Protein AF-A0A7X9ZRE6-F1 (afdb_monomer_lite)

Radius of gyration: 21.49 Å; chains: 1; bounding box: 37×33×86 Å

Sequence (132 aa):
MRIALALVLLAMGGGAAAQQAAPLHAPVGPLGIAPGYYVDVATPCPEAHDIFFYDGKRVGVPRYDRNGDATGLEVLPVGRVTRARDGSLFIETLEIELRKLPGGRIALTIHDDGPAMRICRPDQVPARFRAR

Secondary structure (DSSP, 8-state):
--------------------PPPPPPPBTTTTB-SEEEEETTS-GGG--SEEEE-SSEEEEEEE-TTS-EEEEEEEE---EEE-TTS-EEEGGGTEEEEEETTTEEEEESSSBPPPEEEE-GGGS-GGGS--

Structure (mmCIF, N/CA/C/O backbone):
data_AF-A0A7X9ZRE6-F1
#
_entry.id   AF-A0A7X9ZRE6-F1
#
loop_
_atom_site.group_PDB
_atom_site.id
_atom_site.type_symbol
_atom_site.label_atom_id
_atom_site.label_alt_id
_atom_site.label_comp_id
_atom_site.label_asym_id
_atom_site.label_entity_id
_atom_site.label_seq_id
_atom_site.pdbx_PDB_ins_code
_atom_site.Cartn_x
_atom_site.Cartn_y
_atom_site.Cartn_z
_atom_site.occupancy
_atom_site.B_iso_or_equiv
_atom_site.auth_seq_id
_atom_site.auth_comp_id
_atom_site.auth_asym_id
_atom_site.auth_atom_id
_atom_site.pdbx_PDB_model_num
ATOM 1 N N . MET A 1 1 ? -12.324 17.547 -71.547 1.00 39.53 1 MET A N 1
ATOM 2 C CA . MET A 1 1 ? -11.391 16.569 -70.950 1.00 39.53 1 MET A CA 1
ATOM 3 C C . MET A 1 1 ? -11.517 16.697 -69.437 1.00 39.53 1 MET A C 1
ATOM 5 O O . MET A 1 1 ? -11.186 17.744 -68.902 1.00 39.53 1 MET A O 1
ATOM 9 N N . ARG A 1 2 ? -12.171 15.731 -68.783 1.00 44.53 2 ARG A N 1
ATOM 10 C CA . ARG A 1 2 ? -12.472 15.734 -67.342 1.00 44.53 2 ARG A CA 1
ATOM 11 C C . ARG A 1 2 ? -11.394 14.917 -66.633 1.00 44.53 2 ARG A C 1
ATOM 13 O O . ARG A 1 2 ? -11.256 13.744 -66.957 1.00 44.53 2 ARG A O 1
ATOM 20 N N . ILE A 1 3 ? -10.676 15.503 -65.680 1.00 45.41 3 ILE A N 1
ATOM 21 C CA . ILE A 1 3 ? -9.873 14.745 -64.714 1.00 45.41 3 ILE A CA 1
ATOM 22 C C . ILE A 1 3 ? -10.307 15.218 -63.330 1.00 45.41 3 ILE A C 1
ATOM 24 O O . ILE A 1 3 ? -9.993 16.324 -62.902 1.00 45.41 3 ILE A O 1
ATOM 28 N N . ALA A 1 4 ? -11.112 14.381 -62.683 1.00 44.38 4 ALA A N 1
ATOM 29 C CA . ALA A 1 4 ? -11.427 14.484 -61.272 1.00 44.38 4 ALA A CA 1
ATOM 30 C C . ALA A 1 4 ? -10.227 13.943 -60.483 1.00 44.38 4 ALA A C 1
ATOM 32 O O . ALA A 1 4 ? -9.876 12.775 -60.637 1.00 44.38 4 ALA A O 1
ATOM 33 N N . LEU A 1 5 ? -9.594 14.775 -59.652 1.00 48.94 5 LEU A N 1
ATOM 34 C CA . LEU A 1 5 ? -8.694 14.289 -58.608 1.00 48.94 5 LEU A CA 1
ATOM 35 C C . LEU A 1 5 ? -9.546 13.915 -57.391 1.00 48.94 5 LEU A C 1
ATOM 37 O O . LEU A 1 5 ? -10.031 14.784 -56.670 1.00 48.94 5 LEU A O 1
ATOM 41 N N . ALA A 1 6 ? -9.731 12.615 -57.180 1.00 44.00 6 ALA A N 1
ATOM 42 C CA . ALA A 1 6 ? -10.203 12.073 -55.916 1.00 44.00 6 ALA A CA 1
ATOM 43 C C . ALA A 1 6 ? -9.017 12.026 -54.943 1.00 44.00 6 ALA A C 1
ATOM 45 O O . ALA 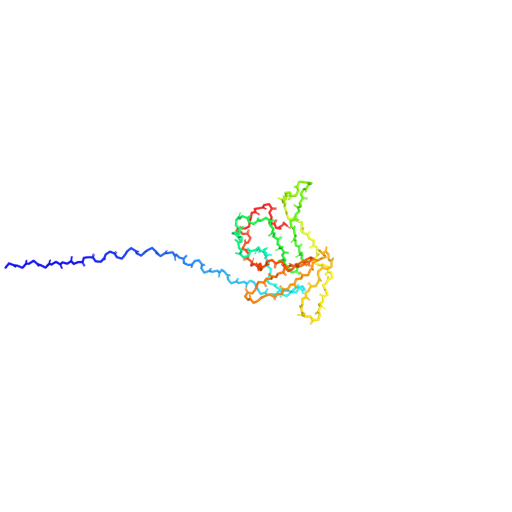A 1 6 ? -8.105 11.215 -55.103 1.00 44.00 6 ALA A O 1
ATOM 46 N N . LEU A 1 7 ? -9.010 12.918 -53.951 1.00 54.75 7 LEU A N 1
ATOM 47 C CA . LEU A 1 7 ? -8.066 12.857 -52.840 1.00 54.75 7 LEU A CA 1
ATOM 48 C C . LEU A 1 7 ? -8.577 11.797 -51.852 1.00 54.75 7 LEU A C 1
ATOM 50 O O . LEU A 1 7 ? -9.555 12.016 -51.138 1.00 54.75 7 LEU A O 1
ATOM 54 N N . VAL A 1 8 ? -7.953 10.621 -51.854 1.00 53.38 8 VAL A N 1
ATOM 55 C CA . VAL A 1 8 ? -8.237 9.553 -50.890 1.00 53.38 8 VAL A CA 1
ATOM 56 C C . VAL A 1 8 ? -7.612 9.933 -49.546 1.00 53.38 8 VAL A C 1
ATOM 58 O O . VAL A 1 8 ? -6.392 9.964 -49.400 1.00 53.38 8 VAL A O 1
ATOM 61 N N . LEU A 1 9 ? -8.463 10.223 -48.562 1.00 53.53 9 LEU A N 1
ATOM 62 C CA . LEU A 1 9 ? -8.101 10.317 -47.149 1.00 53.53 9 LEU A CA 1
ATOM 63 C C . LEU A 1 9 ? -7.801 8.910 -46.607 1.00 53.53 9 LEU A C 1
ATOM 65 O O . LEU A 1 9 ? -8.720 8.125 -46.382 1.00 53.53 9 LEU A O 1
ATOM 69 N N . LEU A 1 10 ? -6.530 8.596 -46.353 1.00 50.69 10 LEU A N 1
ATOM 70 C CA . LEU A 1 10 ? -6.147 7.467 -45.501 1.00 50.69 10 LEU A CA 1
ATOM 71 C C . LEU A 1 10 ? -6.019 7.959 -44.056 1.00 50.69 10 LEU A C 1
ATOM 73 O O . LEU A 1 10 ? -4.960 8.387 -43.607 1.00 50.69 10 LEU A O 1
ATOM 77 N N . ALA A 1 11 ? -7.133 7.889 -43.329 1.00 53.88 11 ALA A N 1
ATOM 78 C CA . ALA A 1 11 ? -7.133 7.929 -41.876 1.00 53.88 11 ALA A CA 1
ATOM 79 C C . ALA A 1 11 ? -6.558 6.601 -41.357 1.00 53.88 11 ALA A C 1
ATOM 81 O O . ALA A 1 11 ? -7.251 5.584 -41.320 1.00 53.88 11 ALA A O 1
ATOM 82 N N . MET A 1 12 ? -5.283 6.591 -40.966 1.00 53.28 12 MET A N 1
ATOM 83 C CA . MET A 1 12 ? -4.730 5.494 -40.172 1.00 53.28 12 MET A CA 1
ATOM 84 C C . MET A 1 12 ? -5.246 5.625 -38.738 1.00 53.28 12 MET A C 1
ATOM 86 O O . MET A 1 12 ? -4.637 6.266 -37.884 1.00 53.28 12 MET A O 1
ATOM 90 N N . GLY A 1 13 ? -6.418 5.034 -38.503 1.00 48.56 13 GLY A N 1
ATOM 91 C CA . GLY A 1 13 ? -6.984 4.798 -37.183 1.00 48.56 13 GLY A CA 1
ATOM 92 C C . GLY A 1 13 ? -6.126 3.806 -36.404 1.00 48.56 13 GLY A C 1
ATOM 93 O O . GLY A 1 13 ? -6.444 2.625 -36.324 1.00 48.56 13 GLY A O 1
ATOM 94 N N . GLY A 1 14 ? -5.038 4.295 -35.812 1.00 43.84 14 GLY A N 1
ATOM 95 C CA . GLY A 1 14 ? -4.339 3.626 -34.722 1.00 43.84 14 GLY A CA 1
ATOM 96 C C . GLY A 1 14 ? -5.165 3.774 -33.452 1.00 43.84 14 GLY A C 1
ATOM 97 O O . GLY A 1 14 ? -4.853 4.596 -32.595 1.00 43.84 14 GLY A O 1
ATOM 98 N N . GLY A 1 15 ? -6.264 3.024 -33.362 1.00 40.69 15 GLY A N 1
ATOM 99 C CA . GLY A 1 15 ? -7.024 2.878 -32.132 1.00 40.69 15 GLY A CA 1
ATOM 100 C C . GLY A 1 15 ? -6.149 2.183 -31.099 1.00 40.69 15 GLY A C 1
ATOM 101 O O . GLY A 1 15 ? -6.190 0.964 -30.971 1.00 40.69 15 GLY A O 1
ATOM 102 N N . ALA A 1 16 ? -5.350 2.957 -30.364 1.00 51.94 16 ALA A N 1
ATOM 103 C CA . ALA A 1 16 ? -4.918 2.563 -29.039 1.00 51.94 16 ALA A CA 1
ATOM 104 C C . ALA A 1 16 ? -6.211 2.327 -28.263 1.00 51.94 16 ALA A C 1
ATOM 106 O O . ALA A 1 16 ? -6.891 3.277 -27.876 1.00 51.94 16 ALA A O 1
ATOM 107 N N . ALA A 1 17 ? -6.614 1.061 -28.143 1.00 48.75 17 ALA A N 1
ATOM 108 C CA . ALA A 1 17 ? -7.683 0.683 -27.249 1.00 48.75 17 ALA A CA 1
ATOM 109 C C . ALA A 1 17 ? -7.258 1.209 -25.882 1.00 48.75 17 ALA A C 1
ATOM 111 O O . ALA A 1 17 ? -6.341 0.669 -25.265 1.00 48.75 17 ALA A O 1
ATOM 112 N N . ALA A 1 18 ? -7.861 2.322 -25.462 1.00 47.00 18 ALA A N 1
ATOM 113 C CA . ALA A 1 18 ? -7.760 2.801 -24.106 1.00 47.00 18 ALA A CA 1
ATOM 114 C C . ALA A 1 18 ? -8.251 1.635 -23.257 1.00 47.00 18 ALA A C 1
ATOM 116 O O . ALA A 1 18 ? -9.451 1.368 -23.199 1.00 47.00 18 ALA A O 1
ATOM 117 N N . GLN A 1 19 ? -7.313 0.863 -22.705 1.00 51.38 19 GLN A N 1
ATOM 118 C CA . GLN A 1 19 ? -7.614 -0.182 -21.748 1.00 51.38 19 GLN A CA 1
ATOM 119 C C . GLN A 1 19 ? -8.280 0.544 -20.594 1.00 51.38 19 GLN A C 1
ATOM 121 O O . GLN A 1 19 ? -7.613 1.176 -19.777 1.00 51.38 19 GLN A O 1
ATOM 126 N N . GLN A 1 20 ? -9.613 0.535 -20.602 1.00 51.06 20 GLN A N 1
ATOM 127 C CA . GLN A 1 20 ? -10.417 1.067 -19.524 1.00 51.06 20 GLN A CA 1
ATOM 128 C C . GLN A 1 20 ? -9.902 0.396 -18.262 1.00 51.06 20 GLN A C 1
ATOM 130 O O . GLN A 1 20 ? -9.922 -0.833 -18.143 1.00 51.06 20 GLN A O 1
ATOM 135 N N . ALA A 1 21 ? -9.339 1.213 -17.372 1.00 60.62 21 ALA A N 1
ATOM 136 C CA . ALA A 1 21 ? -8.860 0.743 -16.092 1.00 60.62 21 ALA A CA 1
ATOM 137 C C . ALA A 1 21 ? -10.024 0.008 -15.427 1.00 60.62 21 ALA A C 1
ATOM 139 O O . ALA A 1 21 ? -11.121 0.560 -15.304 1.00 60.62 21 ALA A O 1
ATOM 140 N N . ALA A 1 22 ? -9.804 -1.258 -15.071 1.00 64.94 22 ALA A N 1
ATOM 141 C CA . ALA A 1 22 ? -10.812 -2.029 -14.367 1.00 64.94 22 ALA A CA 1
ATOM 142 C C . ALA A 1 22 ? -11.247 -1.243 -13.115 1.00 64.94 22 ALA A C 1
ATOM 144 O O . ALA A 1 22 ? -10.387 -0.646 -12.454 1.00 64.94 22 ALA A O 1
ATOM 145 N N . PRO A 1 23 ? -12.553 -1.202 -12.801 1.00 71.62 23 PRO A N 1
ATOM 146 C CA . PRO A 1 23 ? -13.034 -0.472 -11.641 1.00 71.62 23 PRO A CA 1
ATOM 147 C C . PRO A 1 23 ? -12.359 -1.003 -10.376 1.00 71.62 23 PRO A C 1
ATOM 149 O O . PRO A 1 23 ? -12.185 -2.212 -10.206 1.00 71.62 23 PRO A O 1
ATOM 152 N N . LEU A 1 24 ? -11.964 -0.082 -9.498 1.00 80.06 24 LEU A N 1
ATOM 153 C CA . LEU A 1 24 ? -11.349 -0.440 -8.227 1.00 80.06 24 LEU A CA 1
ATOM 154 C C . LEU A 1 24 ? -12.341 -1.218 -7.367 1.00 80.06 24 LEU A C 1
ATOM 156 O O . LEU A 1 24 ? -13.531 -0.901 -7.328 1.00 80.06 24 LEU A O 1
ATOM 160 N N . HIS A 1 25 ? -11.833 -2.207 -6.636 1.00 87.56 25 HIS A N 1
ATOM 161 C CA . HIS A 1 25 ? -12.609 -2.858 -5.592 1.00 87.56 25 HIS A CA 1
ATOM 162 C C . HIS A 1 25 ? -13.074 -1.827 -4.555 1.00 87.56 25 HIS A C 1
ATOM 164 O O . HIS A 1 25 ? -12.380 -0.847 -4.274 1.00 87.56 25 HIS A O 1
ATOM 170 N N . ALA A 1 26 ? -14.252 -2.056 -3.973 1.00 93.69 26 ALA A N 1
ATOM 171 C CA . ALA A 1 26 ? -14.763 -1.196 -2.915 1.00 93.69 26 ALA A CA 1
ATOM 172 C C . ALA A 1 26 ? -13.778 -1.155 -1.727 1.00 93.69 26 ALA A C 1
ATOM 174 O O . ALA A 1 26 ? -13.169 -2.182 -1.409 1.00 93.69 26 ALA A O 1
ATOM 175 N N . PRO A 1 27 ? -13.617 -0.000 -1.055 1.00 96.38 27 PRO A N 1
ATOM 176 C CA . PRO A 1 27 ? -12.798 0.079 0.142 1.00 96.38 27 PRO A CA 1
ATOM 177 C C . PRO A 1 27 ? -13.284 -0.867 1.243 1.00 96.38 27 PRO A C 1
ATOM 179 O O . PRO A 1 27 ? -14.479 -0.927 1.526 1.00 96.38 27 PRO A O 1
ATOM 182 N N . VAL A 1 28 ? -12.357 -1.564 1.902 1.00 97.06 28 VAL A N 1
ATOM 183 C CA . VAL A 1 28 ? -12.662 -2.501 2.997 1.00 97.06 28 VAL A CA 1
ATOM 184 C C . VAL A 1 28 ? -11.923 -2.121 4.278 1.00 97.06 28 VAL A C 1
ATOM 186 O O . VAL A 1 28 ? -10.865 -1.496 4.233 1.00 97.06 28 VAL A O 1
ATOM 189 N N . GLY A 1 29 ? -12.496 -2.464 5.434 1.00 95.81 29 GLY A N 1
ATOM 190 C CA . GLY A 1 29 ? -11.865 -2.252 6.740 1.00 95.81 29 GLY A CA 1
ATOM 191 C C . GLY A 1 29 ? -10.732 -3.252 7.026 1.00 95.81 29 GLY A C 1
ATOM 192 O O . GLY A 1 29 ? -10.714 -4.317 6.415 1.00 95.81 29 GLY A O 1
ATOM 193 N N . PRO A 1 30 ? -9.796 -2.936 7.945 1.00 96.19 30 PRO A N 1
ATOM 194 C CA . PRO A 1 30 ? -9.799 -1.737 8.788 1.00 96.19 30 PRO A CA 1
ATOM 195 C C . PRO A 1 30 ? -9.203 -0.492 8.115 1.00 96.19 30 PRO A C 1
ATOM 197 O O . PRO A 1 30 ? -9.450 0.618 8.583 1.00 96.19 30 PRO A O 1
ATOM 200 N N . LEU A 1 31 ? -8.464 -0.636 7.009 1.00 97.62 31 LEU A N 1
ATOM 201 C CA . LEU A 1 31 ? -7.783 0.504 6.389 1.00 97.62 31 LEU A CA 1
ATOM 202 C C . LEU A 1 31 ? -8.745 1.401 5.611 1.00 97.62 31 LEU A C 1
ATOM 204 O O . LEU A 1 31 ? -8.477 2.582 5.422 1.00 97.62 31 LEU A O 1
ATOM 208 N N . GLY A 1 32 ? -9.900 0.889 5.185 1.00 96.94 32 GLY A N 1
ATOM 209 C CA . GLY A 1 32 ? -10.877 1.623 4.385 1.00 96.94 32 GLY A CA 1
ATOM 210 C C . GLY A 1 32 ? -10.276 2.105 3.066 1.00 96.94 32 GLY A C 1
ATOM 211 O O . GLY A 1 32 ? -10.473 3.268 2.708 1.00 96.94 32 GLY A O 1
ATOM 212 N N . ILE A 1 33 ? -9.506 1.237 2.408 1.00 97.12 33 ILE A N 1
ATOM 213 C CA . ILE A 1 33 ? -8.934 1.399 1.064 1.00 97.12 33 ILE A CA 1
ATOM 214 C C . ILE A 1 33 ? -9.262 0.145 0.240 1.00 97.12 33 ILE A C 1
ATOM 216 O O . ILE A 1 33 ? -9.670 -0.874 0.805 1.00 97.12 33 ILE A O 1
ATOM 220 N N . ALA A 1 34 ? -9.134 0.222 -1.082 1.00 97.12 34 ALA A N 1
ATOM 221 C CA . ALA A 1 34 ? -9.383 -0.921 -1.956 1.00 97.12 34 ALA A CA 1
ATOM 222 C C . ALA A 1 34 ? -8.329 -2.028 -1.729 1.00 97.12 34 ALA A C 1
ATOM 224 O O . ALA A 1 34 ? -7.144 -1.720 -1.609 1.00 97.12 34 ALA A O 1
ATOM 225 N N . PRO A 1 35 ? -8.713 -3.314 -1.700 1.00 96.88 35 PRO A N 1
ATOM 226 C CA . PRO A 1 35 ? -7.751 -4.410 -1.751 1.00 96.88 35 PRO A CA 1
ATOM 227 C C . PRO A 1 35 ? -6.892 -4.354 -3.018 1.00 96.88 35 PRO A C 1
ATOM 229 O O . PRO A 1 35 ? -7.432 -4.184 -4.112 1.00 96.88 35 PRO A O 1
ATOM 232 N N . GLY A 1 36 ? -5.581 -4.552 -2.890 1.00 96.56 36 GLY A N 1
ATOM 233 C CA . GLY A 1 36 ? -4.670 -4.660 -4.022 1.00 96.56 36 GLY A CA 1
ATOM 234 C C . GLY A 1 36 ? -3.207 -4.393 -3.688 1.00 96.56 36 GLY A C 1
ATOM 235 O O . GLY A 1 36 ? -2.793 -4.411 -2.529 1.00 96.56 36 GLY A O 1
ATOM 236 N N . TYR A 1 37 ? -2.431 -4.165 -4.747 1.00 97.69 37 TYR A N 1
AT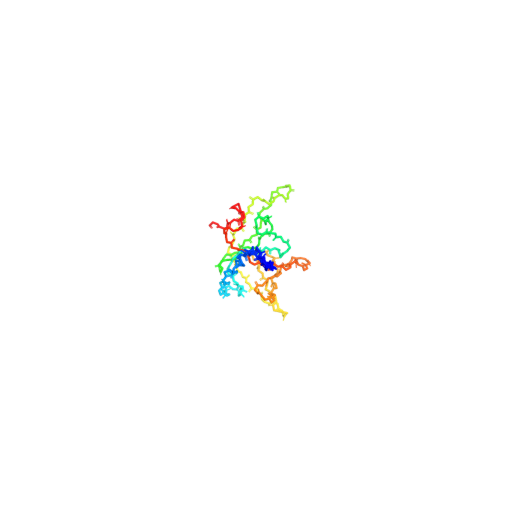OM 237 C CA . TYR A 1 37 ? -1.005 -3.856 -4.691 1.00 97.69 37 TYR A CA 1
ATOM 238 C C . TYR A 1 37 ? -0.807 -2.381 -5.005 1.00 97.69 37 TYR A C 1
ATOM 240 O O . TYR A 1 37 ? -1.025 -1.956 -6.136 1.00 97.69 37 TYR A O 1
ATOM 248 N N . TYR A 1 38 ? -0.421 -1.599 -4.015 1.00 97.75 38 TYR A N 1
ATOM 249 C CA . TYR A 1 38 ? -0.109 -0.192 -4.153 1.00 97.75 38 TYR A CA 1
ATOM 250 C C . TYR A 1 38 ? 1.353 -0.030 -4.550 1.00 97.75 38 TYR A C 1
ATOM 252 O O . TYR A 1 38 ? 2.242 -0.602 -3.924 1.00 97.75 38 TYR A O 1
ATOM 260 N N . VAL A 1 39 ? 1.576 0.748 -5.602 1.00 97.00 39 VAL A N 1
ATOM 261 C CA . VAL A 1 39 ? 2.878 1.044 -6.203 1.00 97.00 39 VAL A CA 1
ATOM 262 C C . VAL A 1 39 ? 2.959 2.546 -6.409 1.00 97.00 39 VAL A C 1
ATOM 264 O O . VAL A 1 39 ? 1.941 3.165 -6.728 1.00 97.00 39 VAL A O 1
ATOM 267 N N . ASP A 1 40 ? 4.144 3.129 -6.258 1.00 96.12 40 ASP A N 1
ATOM 268 C CA . ASP A 1 40 ? 4.401 4.519 -6.639 1.00 96.12 40 ASP A CA 1
ATOM 269 C C . ASP A 1 40 ? 3.789 4.841 -8.020 1.00 96.12 40 ASP A C 1
ATOM 271 O O . ASP A 1 40 ? 3.934 4.091 -8.990 1.00 96.12 40 ASP A O 1
ATOM 275 N N . VAL A 1 41 ? 3.075 5.967 -8.113 1.00 96.25 41 VAL A N 1
ATOM 276 C CA . VAL A 1 41 ? 2.506 6.472 -9.368 1.00 96.25 41 VAL A CA 1
ATOM 277 C C . VAL A 1 41 ? 3.548 6.648 -10.471 1.00 96.25 41 VAL A C 1
ATOM 279 O O . VAL A 1 41 ? 3.190 6.464 -11.635 1.00 96.25 41 VAL A O 1
ATOM 282 N N . ALA A 1 42 ? 4.798 6.964 -10.122 1.00 96.12 42 ALA A N 1
ATOM 283 C CA . ALA A 1 42 ? 5.902 7.130 -11.063 1.00 96.12 42 ALA A CA 1
ATOM 284 C C . ALA A 1 42 ? 6.478 5.795 -11.565 1.00 96.12 42 ALA A C 1
ATOM 286 O O . ALA A 1 42 ? 7.137 5.768 -12.603 1.00 96.12 42 ALA A O 1
ATOM 287 N N . THR A 1 43 ? 6.205 4.684 -10.872 1.00 96.38 43 THR A N 1
ATOM 288 C CA . THR A 1 43 ? 6.757 3.366 -11.205 1.00 96.38 43 THR A CA 1
ATOM 289 C C . THR A 1 43 ? 5.761 2.546 -12.040 1.00 96.38 43 THR A C 1
ATOM 291 O O . THR A 1 43 ? 4.599 2.365 -11.641 1.00 96.38 43 THR A O 1
ATOM 294 N N . PRO A 1 44 ? 6.164 2.003 -13.205 1.00 96.50 44 PRO A N 1
ATOM 295 C CA . PRO A 1 44 ? 5.353 1.036 -13.941 1.00 96.50 44 PRO A CA 1
ATOM 296 C C . PRO A 1 44 ? 5.082 -0.218 -13.098 1.00 96.50 44 PRO A C 1
ATOM 298 O O . PRO A 1 44 ? 5.989 -0.765 -12.479 1.00 96.50 44 PRO A O 1
ATOM 301 N N . CYS A 1 45 ? 3.844 -0.734 -13.103 1.00 96.00 45 CYS A N 1
ATOM 302 C CA . CYS A 1 45 ? 3.504 -1.935 -12.316 1.00 96.00 45 CYS A CA 1
ATOM 303 C C . CYS A 1 45 ? 4.442 -3.137 -12.566 1.00 96.00 45 CYS A C 1
ATOM 305 O O . CYS A 1 45 ? 4.804 -3.786 -11.586 1.00 96.00 45 CYS A O 1
ATOM 307 N N . PRO A 1 46 ? 4.867 -3.433 -13.816 1.00 97.00 46 PRO A N 1
ATOM 308 C CA . PRO A 1 46 ? 5.760 -4.563 -14.090 1.00 97.00 46 PRO A CA 1
ATOM 309 C C . PRO A 1 46 ? 7.185 -4.398 -13.548 1.00 97.00 46 PRO A C 1
ATOM 311 O O . PRO A 1 46 ? 7.923 -5.376 -13.495 1.00 97.00 46 PRO A O 1
ATOM 314 N N . GLU A 1 47 ? 7.571 -3.187 -13.147 1.00 96.00 47 GLU A N 1
ATOM 315 C CA . GLU A 1 47 ? 8.902 -2.847 -12.619 1.00 96.00 47 GLU A CA 1
ATOM 316 C C . GLU A 1 47 ? 8.878 -2.619 -11.097 1.00 96.00 47 GLU A C 1
ATOM 318 O O . GLU A 1 47 ? 9.905 -2.350 -10.468 1.00 96.00 47 GLU A O 1
ATOM 323 N N . ALA A 1 48 ? 7.697 -2.751 -10.486 1.00 94.06 48 ALA A N 1
ATOM 324 C CA . ALA A 1 48 ? 7.484 -2.496 -9.075 1.00 94.06 48 ALA A CA 1
ATOM 325 C C . ALA A 1 48 ? 8.279 -3.470 -8.193 1.0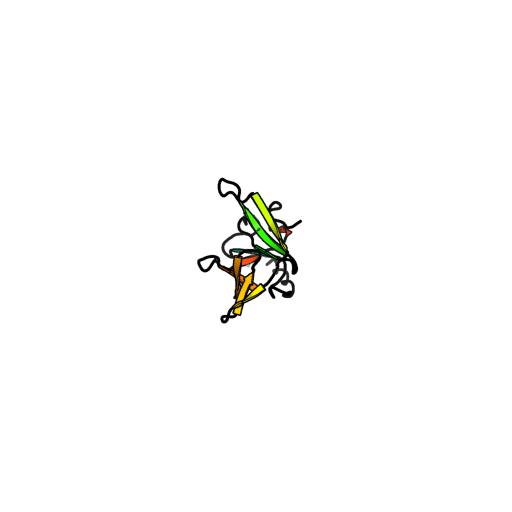0 94.06 48 ALA A C 1
ATOM 327 O O . ALA A 1 48 ? 8.210 -4.692 -8.354 1.00 94.06 48 ALA A O 1
ATOM 328 N N . HIS A 1 49 ? 9.005 -2.905 -7.234 1.00 92.69 49 HIS A N 1
ATOM 329 C CA . HIS A 1 49 ? 9.749 -3.627 -6.202 1.00 92.69 49 HIS A CA 1
ATOM 330 C C . HIS A 1 49 ? 9.423 -3.105 -4.802 1.00 92.69 49 HIS A C 1
ATOM 332 O O . HIS A 1 49 ? 9.382 -3.902 -3.869 1.00 92.69 49 HIS A O 1
ATOM 338 N N . ASP A 1 50 ? 9.102 -1.814 -4.680 1.00 91.50 50 ASP A N 1
ATOM 339 C CA . ASP A 1 50 ? 8.532 -1.231 -3.471 1.00 91.50 50 ASP A CA 1
ATOM 340 C C . ASP A 1 50 ? 6.997 -1.221 -3.552 1.00 91.50 50 ASP A C 1
ATOM 342 O O . ASP A 1 50 ? 6.383 -0.408 -4.250 1.00 91.50 50 ASP A O 1
ATOM 346 N N . ILE A 1 51 ? 6.376 -2.232 -2.941 1.00 95.44 51 ILE A N 1
ATOM 347 C CA . ILE A 1 51 ? 4.946 -2.531 -3.061 1.00 95.44 51 ILE A CA 1
ATOM 348 C C . ILE A 1 51 ? 4.333 -2.632 -1.674 1.00 95.44 51 ILE A C 1
ATOM 350 O O . ILE A 1 51 ? 4.776 -3.431 -0.850 1.00 95.44 51 ILE A O 1
ATOM 354 N N . PHE A 1 52 ? 3.228 -1.920 -1.473 1.00 97.62 52 PHE A N 1
ATOM 355 C CA . PHE A 1 52 ? 2.354 -2.135 -0.330 1.00 97.62 52 PHE A CA 1
ATOM 356 C C . PHE A 1 52 ? 1.150 -2.982 -0.732 1.00 97.62 52 PHE A C 1
ATOM 358 O O . PHE A 1 52 ? 0.375 -2.616 -1.611 1.00 97.62 52 PHE A O 1
ATOM 365 N N . PHE A 1 53 ? 0.973 -4.128 -0.092 1.00 97.94 53 PHE A N 1
ATOM 366 C CA . PHE A 1 53 ? -0.157 -5.018 -0.333 1.00 97.94 53 PHE A CA 1
ATOM 367 C C . PHE A 1 53 ? -1.221 -4.867 0.749 1.00 97.94 53 PHE A C 1
ATOM 369 O O . PHE A 1 53 ? -0.897 -4.714 1.924 1.00 97.94 53 PHE A O 1
ATOM 376 N N . TYR A 1 54 ? -2.490 -4.988 0.363 1.00 98.19 54 TYR A N 1
ATOM 377 C CA . TYR A 1 54 ? -3.607 -5.087 1.295 1.00 98.19 54 TYR A CA 1
ATOM 378 C C . TYR A 1 54 ? -4.739 -5.950 0.730 1.00 98.19 54 TYR A C 1
ATOM 380 O O . TYR A 1 54 ? -5.151 -5.746 -0.409 1.00 98.19 54 TYR A O 1
ATOM 388 N N . ASP A 1 55 ? -5.293 -6.875 1.521 1.00 96.94 55 ASP A N 1
ATOM 389 C CA . ASP A 1 55 ? -6.438 -7.717 1.111 1.00 96.94 55 ASP A CA 1
ATOM 390 C C . ASP A 1 55 ? -7.693 -7.584 1.988 1.00 96.94 55 ASP A C 1
ATOM 392 O O . ASP A 1 55 ? -8.642 -8.357 1.852 1.00 96.94 55 ASP A O 1
ATOM 396 N N . GLY A 1 56 ? -7.712 -6.616 2.905 1.00 97.00 56 GLY A N 1
ATOM 397 C CA . GLY A 1 56 ? -8.764 -6.480 3.915 1.00 97.00 56 GLY A CA 1
ATOM 398 C C . GLY A 1 56 ? -8.398 -7.075 5.271 1.00 97.00 56 GLY A C 1
ATOM 399 O O . GLY A 1 56 ? -8.870 -6.591 6.295 1.00 97.00 56 GLY A O 1
ATOM 400 N N . LYS A 1 57 ? -7.523 -8.082 5.309 1.00 97.81 57 LYS A N 1
ATOM 401 C CA . LYS A 1 57 ? -7.138 -8.789 6.544 1.00 97.81 57 LYS A CA 1
ATOM 402 C C . LYS A 1 57 ? -5.637 -8.745 6.803 1.00 97.81 57 LYS A C 1
ATOM 404 O O . LYS A 1 57 ? -5.203 -8.740 7.955 1.00 97.81 57 LYS A O 1
ATOM 409 N N . ARG A 1 58 ? -4.856 -8.733 5.733 1.00 98.31 58 ARG A N 1
ATOM 410 C CA . ARG A 1 58 ? -3.403 -8.772 5.721 1.00 98.31 58 ARG A CA 1
ATOM 411 C C . ARG A 1 58 ? -2.862 -7.547 5.007 1.00 98.31 58 ARG A C 1
ATOM 413 O O . ARG A 1 58 ? -3.504 -7.008 4.104 1.00 98.31 58 ARG A O 1
ATOM 420 N N . VAL A 1 59 ? -1.672 -7.151 5.419 1.00 98.31 59 VAL A N 1
ATOM 421 C CA . VAL A 1 59 ? -0.842 -6.132 4.788 1.00 98.31 59 VAL A CA 1
ATOM 422 C C . VAL A 1 59 ? 0.465 -6.770 4.351 1.00 98.31 59 VAL A C 1
ATOM 424 O O . VAL A 1 59 ? 0.869 -7.787 4.914 1.00 98.31 59 VAL A O 1
ATOM 427 N N . GLY A 1 60 ? 1.125 -6.203 3.349 1.00 96.69 60 GLY A N 1
ATOM 428 C CA . GLY A 1 60 ? 2.452 -6.663 2.976 1.00 96.69 60 GLY A CA 1
ATOM 429 C C . GLY A 1 60 ? 3.372 -5.553 2.518 1.00 96.69 60 GLY A C 1
ATOM 430 O O . GLY A 1 60 ? 2.914 -4.561 1.957 1.00 96.69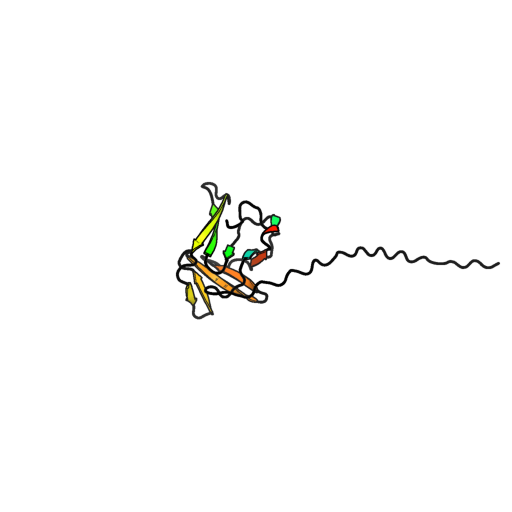 60 GLY A O 1
ATOM 431 N N . VAL A 1 61 ? 4.658 -5.756 2.769 1.00 95.56 61 VAL A N 1
ATOM 432 C 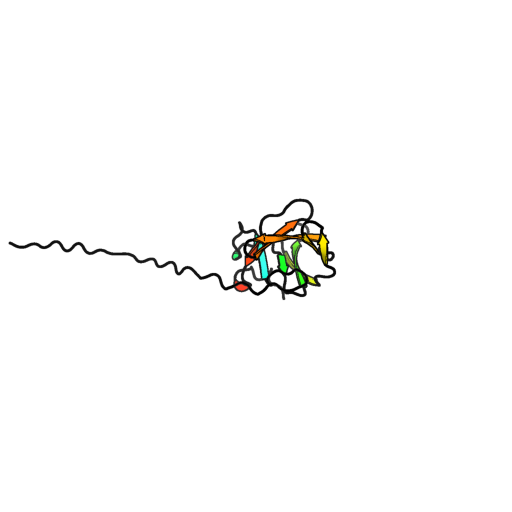CA . VAL A 1 61 ? 5.759 -4.855 2.415 1.00 95.56 61 VAL A CA 1
ATOM 433 C C . VAL A 1 61 ? 6.898 -5.667 1.798 1.00 95.56 61 VAL A C 1
ATOM 435 O O . VAL A 1 61 ? 6.944 -6.893 1.976 1.00 95.56 61 VAL A O 1
ATOM 438 N N . PRO A 1 62 ? 7.811 -5.045 1.039 1.00 94.44 62 PRO A N 1
ATOM 439 C CA . PRO A 1 62 ? 8.929 -5.771 0.463 1.00 94.44 62 PRO A CA 1
ATOM 440 C C . PRO A 1 62 ? 9.851 -6.309 1.556 1.00 94.44 62 PRO A C 1
ATOM 442 O O . PRO A 1 62 ? 10.168 -5.622 2.525 1.00 94.44 62 PRO A O 1
ATOM 445 N N . ARG A 1 63 ? 10.321 -7.542 1.370 1.00 94.19 63 ARG A N 1
ATOM 446 C CA . ARG A 1 63 ? 11.415 -8.103 2.159 1.00 94.19 63 ARG A CA 1
ATOM 447 C C . ARG A 1 63 ? 12.733 -7.771 1.485 1.00 94.19 63 ARG A C 1
ATOM 449 O O . ARG A 1 63 ? 12.922 -8.120 0.318 1.00 94.19 63 ARG A O 1
ATOM 456 N N . TYR A 1 64 ? 13.663 -7.213 2.241 1.00 92.00 64 TYR A N 1
ATOM 457 C CA . TYR A 1 64 ? 15.002 -6.892 1.765 1.00 92.00 64 TYR A CA 1
ATOM 458 C C . TYR A 1 64 ? 16.021 -7.915 2.274 1.00 92.00 64 TYR A C 1
ATOM 460 O O . TYR A 1 64 ? 15.895 -8.420 3.392 1.00 92.00 64 TYR A O 1
ATOM 468 N N . ASP A 1 65 ? 17.003 -8.266 1.447 1.00 92.88 65 ASP A N 1
ATOM 469 C CA . ASP A 1 65 ? 18.166 -9.020 1.911 1.00 92.88 65 ASP A CA 1
ATOM 470 C C . ASP A 1 65 ? 19.223 -8.102 2.551 1.00 92.88 65 ASP A C 1
ATOM 472 O O . ASP A 1 65 ? 19.044 -6.892 2.689 1.00 92.88 65 ASP A O 1
ATOM 476 N N . ARG A 1 66 ? 20.359 -8.685 2.948 1.00 93.31 66 ARG A N 1
ATOM 477 C CA . ARG A 1 66 ? 21.470 -7.952 3.574 1.00 93.31 66 ARG A CA 1
ATOM 478 C C . ARG A 1 66 ? 22.113 -6.886 2.675 1.00 93.31 66 ARG A C 1
ATOM 480 O O . ARG A 1 66 ? 22.861 -6.062 3.188 1.00 93.31 66 ARG A O 1
ATOM 487 N N . ASN A 1 67 ? 21.887 -6.945 1.362 1.00 93.50 67 ASN A N 1
ATOM 488 C CA . ASN A 1 67 ? 22.413 -5.986 0.394 1.00 93.50 67 ASN A CA 1
ATOM 489 C C . ASN A 1 67 ? 21.409 -4.855 0.114 1.00 93.50 67 ASN A C 1
ATOM 491 O O . ASN A 1 67 ? 21.747 -3.914 -0.596 1.00 93.50 67 ASN A O 1
ATOM 495 N N . GLY A 1 68 ? 20.195 -4.937 0.672 1.00 88.62 68 GLY A N 1
ATOM 496 C CA . GLY A 1 68 ? 19.112 -4.000 0.389 1.00 88.62 68 GLY A CA 1
ATOM 497 C C . GLY A 1 68 ? 18.306 -4.359 -0.860 1.00 88.62 68 GLY A C 1
ATOM 498 O O . GLY A 1 68 ? 17.499 -3.548 -1.306 1.00 88.62 68 GLY A O 1
ATOM 499 N N . ASP A 1 69 ? 18.476 -5.562 -1.416 1.00 90.38 69 ASP A N 1
ATOM 500 C CA . ASP A 1 69 ? 17.719 -5.992 -2.588 1.00 90.38 69 ASP A CA 1
ATOM 501 C C . ASP A 1 69 ? 16.350 -6.546 -2.176 1.00 90.38 69 ASP A C 1
ATOM 503 O O . ASP A 1 69 ? 16.236 -7.408 -1.300 1.00 90.38 69 ASP A O 1
ATOM 507 N N . ALA A 1 70 ? 15.286 -6.077 -2.834 1.00 91.88 70 ALA A N 1
ATOM 508 C CA . ALA A 1 70 ? 13.933 -6.575 -2.608 1.00 91.88 70 ALA A CA 1
ATOM 509 C C . ALA A 1 70 ? 13.791 -8.020 -3.135 1.00 91.88 70 ALA A C 1
ATOM 511 O O . ALA A 1 70 ? 13.782 -8.277 -4.343 1.00 91.88 70 ALA A O 1
ATOM 512 N N . THR A 1 71 ? 13.647 -8.977 -2.219 1.00 94.06 71 THR A N 1
ATOM 513 C CA . THR A 1 71 ? 13.627 -10.425 -2.502 1.00 94.06 71 THR A CA 1
ATOM 514 C C . THR A 1 71 ? 12.227 -11.008 -2.660 1.00 94.06 71 THR A C 1
ATOM 516 O O . THR A 1 71 ? 12.055 -12.067 -3.268 1.00 94.06 71 THR A O 1
ATOM 519 N N . GLY A 1 72 ? 11.209 -10.324 -2.146 1.00 94.69 72 GLY A N 1
ATOM 520 C CA . GLY A 1 72 ? 9.821 -10.757 -2.233 1.00 94.69 72 GLY A CA 1
ATOM 521 C C . GLY A 1 72 ? 8.902 -9.891 -1.387 1.00 94.69 72 GLY A C 1
ATOM 522 O O . GLY A 1 72 ? 9.278 -8.793 -0.988 1.00 94.69 72 GLY A O 1
ATOM 523 N N . LEU A 1 73 ? 7.697 -10.391 -1.125 1.00 95.94 73 LEU A N 1
ATOM 524 C CA . LEU A 1 73 ? 6.711 -9.725 -0.278 1.00 95.94 73 LEU A CA 1
ATOM 525 C C . LEU A 1 73 ? 6.582 -10.465 1.057 1.00 95.94 73 LEU A C 1
ATOM 527 O O . LEU A 1 73 ? 6.317 -11.669 1.086 1.00 95.94 73 LEU A O 1
ATOM 531 N N . GLU A 1 74 ? 6.743 -9.742 2.156 1.00 95.81 74 GLU A N 1
ATOM 532 C CA . GLU A 1 74 ? 6.363 -10.210 3.481 1.00 95.81 74 GLU A CA 1
ATOM 533 C C . GLU A 1 74 ? 4.917 -9.812 3.756 1.00 95.81 74 GLU A C 1
ATOM 535 O O . GLU A 1 74 ? 4.554 -8.653 3.586 1.00 95.81 74 GLU A O 1
ATOM 540 N N . VAL A 1 75 ? 4.081 -10.779 4.142 1.00 97.06 75 VAL A N 1
ATOM 541 C CA . VAL A 1 75 ? 2.645 -10.577 4.361 1.00 97.06 75 VAL A CA 1
ATOM 542 C C . VAL A 1 75 ? 2.301 -10.928 5.801 1.00 97.06 75 VAL A C 1
ATOM 544 O O . VAL A 1 75 ? 2.523 -12.056 6.240 1.00 97.06 75 VAL A O 1
ATOM 547 N N . LEU A 1 76 ? 1.714 -9.972 6.512 1.00 97.00 76 LEU A N 1
ATOM 548 C CA . LEU A 1 76 ? 1.380 -10.051 7.929 1.00 97.00 76 LEU A CA 1
ATOM 549 C C . LEU A 1 76 ? -0.104 -9.720 8.139 1.00 97.00 76 LEU A C 1
ATOM 551 O O . LEU A 1 76 ? -0.708 -9.030 7.314 1.00 97.00 76 LEU A O 1
ATOM 555 N N . PRO A 1 77 ? -0.740 -10.180 9.229 1.00 97.88 77 PRO A N 1
ATOM 556 C CA . PRO A 1 77 ? -2.035 -9.647 9.640 1.00 97.88 77 PRO A CA 1
ATOM 557 C C . PRO A 1 77 ? -1.959 -8.123 9.811 1.00 97.88 77 PRO A C 1
ATOM 559 O O . PRO A 1 77 ? -0.962 -7.613 10.303 1.00 97.88 77 PRO A O 1
ATOM 562 N N . VAL A 1 78 ? -3.019 -7.392 9.454 1.00 97.00 78 VAL A N 1
ATOM 563 C CA . VAL A 1 78 ? -3.049 -5.917 9.589 1.00 97.00 78 VAL A CA 1
ATOM 564 C C . VAL A 1 78 ? -2.889 -5.431 11.037 1.00 97.00 78 VAL A C 1
ATOM 566 O O . VAL A 1 78 ? -2.450 -4.308 11.266 1.00 97.00 78 VAL A O 1
ATOM 569 N N . GLY A 1 79 ? -3.243 -6.274 12.012 1.00 95.81 79 GLY A N 1
ATOM 570 C CA . GLY A 1 79 ? -3.124 -5.959 13.432 1.00 95.81 79 GLY A CA 1
ATOM 571 C C . GLY A 1 79 ? -4.024 -4.804 13.870 1.00 95.81 79 GLY A C 1
ATOM 572 O O . GLY A 1 79 ? -5.142 -4.632 13.372 1.00 95.81 79 GLY A O 1
ATOM 573 N N . ARG A 1 80 ? -3.550 -4.036 14.855 1.00 97.38 80 ARG A N 1
ATOM 574 C CA . ARG A 1 80 ? -4.249 -2.850 15.351 1.00 97.38 80 ARG A CA 1
ATOM 575 C C . ARG A 1 80 ? -3.999 -1.672 14.412 1.00 97.38 80 ARG A C 1
ATOM 577 O O . ARG A 1 80 ? -2.872 -1.415 14.001 1.00 97.38 80 ARG A O 1
ATOM 584 N N . VAL A 1 81 ? -5.070 -0.930 14.138 1.00 97.94 81 VAL A N 1
ATOM 585 C CA . VAL A 1 81 ? -5.027 0.321 13.379 1.00 97.94 81 VAL A CA 1
ATOM 586 C C . VAL A 1 81 ? -5.548 1.443 14.264 1.00 97.94 81 VAL A C 1
ATOM 588 O O . VAL A 1 81 ? -6.670 1.358 14.770 1.00 97.94 81 VAL A O 1
ATOM 591 N N . THR A 1 82 ? -4.754 2.492 14.448 1.00 97.69 82 THR A N 1
ATOM 592 C CA . THR A 1 82 ? -5.180 3.712 15.144 1.00 97.69 82 THR A CA 1
ATOM 593 C C . THR A 1 82 ? -5.338 4.847 14.142 1.00 97.69 82 THR A C 1
ATOM 595 O O . THR A 1 82 ? -4.718 4.860 13.082 1.00 97.69 82 THR A O 1
ATOM 598 N N . ARG A 1 83 ? -6.236 5.788 14.438 1.00 96.88 83 ARG A N 1
ATOM 599 C CA . ARG A 1 83 ? -6.492 6.951 13.587 1.00 96.88 83 ARG A CA 1
ATOM 600 C C . ARG A 1 83 ? -5.925 8.193 14.259 1.00 96.88 83 ARG A C 1
ATOM 602 O O . ARG A 1 83 ? -6.296 8.483 15.396 1.00 96.88 83 ARG A O 1
ATOM 609 N N . ALA A 1 84 ? -5.072 8.923 13.551 1.00 92.31 84 ALA A N 1
ATOM 610 C CA . ALA A 1 84 ? -4.566 10.211 14.000 1.00 92.31 84 ALA A CA 1
ATOM 611 C C . ALA A 1 84 ? -5.607 11.326 13.794 1.00 92.31 84 ALA A C 1
ATOM 613 O O . ALA A 1 84 ? -6.644 11.144 13.149 1.00 92.31 84 ALA A O 1
ATOM 614 N N . ARG A 1 85 ? -5.346 12.505 14.373 1.00 91.25 85 ARG A N 1
ATOM 615 C CA . ARG A 1 85 ? -6.283 13.645 14.335 1.00 91.25 85 ARG A CA 1
ATOM 616 C C . ARG A 1 85 ? -6.511 14.198 12.929 1.00 91.25 85 ARG A C 1
ATOM 618 O O . ARG A 1 85 ? -7.601 14.682 12.648 1.00 91.25 85 ARG A O 1
ATOM 625 N N . ASP A 1 86 ? -5.507 14.121 12.067 1.00 90.31 86 ASP A N 1
ATOM 626 C CA . ASP A 1 86 ? -5.568 14.534 10.660 1.00 90.31 86 ASP A CA 1
ATOM 627 C C . ASP A 1 86 ? -6.244 13.484 9.754 1.00 90.31 86 ASP A C 1
ATOM 629 O O . ASP A 1 86 ? -6.430 13.700 8.556 1.00 90.31 86 ASP A O 1
ATOM 633 N N . GLY A 1 87 ? -6.657 12.352 10.331 1.00 93.00 87 GLY A N 1
ATOM 634 C CA . GLY A 1 87 ? -7.348 11.275 9.643 1.00 93.00 87 GLY A CA 1
ATOM 635 C C . GLY A 1 87 ? -6.434 10.209 9.045 1.00 93.00 87 GLY A C 1
ATOM 636 O O . GLY A 1 87 ? -6.979 9.243 8.490 1.00 93.00 87 GLY A O 1
ATOM 637 N N . SER A 1 88 ? -5.109 10.329 9.178 1.00 95.50 88 SER A N 1
ATOM 638 C CA . SER A 1 88 ? -4.179 9.262 8.814 1.00 95.50 88 SER A CA 1
ATOM 639 C C . SER A 1 88 ? -4.360 8.028 9.705 1.00 95.50 88 SER A C 1
ATOM 641 O O . SER A 1 88 ? -5.017 8.064 10.755 1.00 95.50 88 SER A O 1
ATOM 643 N N . LEU A 1 89 ? -3.863 6.890 9.226 1.00 97.44 89 LEU A N 1
ATOM 644 C CA . LEU A 1 89 ? -3.993 5.595 9.882 1.00 97.44 89 LEU A CA 1
ATOM 645 C C . LEU A 1 89 ? -2.617 5.049 10.226 1.00 97.44 89 LEU A C 1
ATOM 647 O O . LEU A 1 89 ? -1.832 4.807 9.322 1.00 97.44 89 LEU A O 1
ATOM 651 N N . PHE A 1 90 ? -2.355 4.771 11.494 1.00 96.94 90 PHE A N 1
ATOM 652 C CA . PHE A 1 90 ? -1.140 4.077 11.901 1.00 96.94 90 PHE A CA 1
ATOM 653 C C . PHE A 1 90 ? -1.400 2.570 11.986 1.00 96.94 90 PHE A C 1
ATOM 655 O O . PHE A 1 90 ? -2.337 2.134 12.663 1.00 96.94 90 PHE A O 1
ATOM 662 N N . ILE A 1 91 ? -0.597 1.785 11.269 1.00 96.94 91 ILE A N 1
ATOM 663 C CA . ILE A 1 91 ? -0.681 0.322 11.191 1.00 96.94 91 ILE A CA 1
ATOM 664 C C . ILE A 1 91 ? 0.401 -0.254 12.105 1.00 96.94 91 ILE A C 1
ATOM 666 O O . ILE A 1 91 ? 1.560 -0.350 11.710 1.00 96.94 91 ILE A O 1
ATOM 670 N N . GLU A 1 92 ? 0.022 -0.655 13.322 1.00 95.06 92 GLU A N 1
ATOM 671 C CA . GLU A 1 92 ? 0.974 -1.016 14.388 1.00 95.06 92 GLU A CA 1
ATOM 672 C C . GLU A 1 92 ? 1.910 -2.164 13.978 1.00 95.06 92 GLU A C 1
ATOM 674 O O . GLU A 1 92 ? 3.091 -2.137 14.290 1.00 95.06 92 GLU A O 1
ATOM 679 N N . THR A 1 93 ? 1.416 -3.143 13.214 1.00 95.75 93 THR A N 1
ATOM 680 C CA . THR A 1 93 ? 2.215 -4.304 12.780 1.00 95.75 93 THR A CA 1
ATOM 681 C C . THR A 1 93 ? 3.358 -3.954 11.828 1.00 95.75 93 THR A C 1
ATOM 683 O O . THR A 1 93 ? 4.319 -4.711 11.737 1.00 95.75 93 THR A O 1
ATOM 686 N N . LEU A 1 94 ? 3.246 -2.845 11.103 1.00 94.44 94 LEU A N 1
ATOM 687 C CA . LEU A 1 94 ? 4.239 -2.416 10.121 1.00 94.44 94 LEU A CA 1
ATOM 688 C C . LEU A 1 94 ? 4.945 -1.116 10.529 1.00 94.44 94 LEU A C 1
ATOM 690 O O . LEU A 1 94 ? 5.806 -0.654 9.790 1.00 94.44 94 LEU A O 1
ATOM 694 N N . GLU A 1 95 ? 4.552 -0.516 11.656 1.00 94.06 95 GLU A N 1
ATOM 695 C CA . GLU A 1 95 ? 5.050 0.779 12.139 1.00 94.06 95 GLU A CA 1
ATOM 696 C C . GLU A 1 95 ? 5.019 1.893 11.070 1.00 94.06 95 GLU A C 1
ATOM 698 O O . GLU A 1 95 ? 5.880 2.768 11.025 1.00 94.06 95 GLU A O 1
ATOM 703 N N . ILE A 1 96 ? 3.994 1.873 10.210 1.00 94.75 96 ILE A N 1
ATOM 704 C CA . ILE A 1 96 ? 3.779 2.842 9.123 1.00 94.75 96 ILE A CA 1
ATOM 705 C C . ILE A 1 96 ? 2.494 3.627 9.326 1.00 94.75 96 ILE A C 1
ATOM 707 O O . ILE A 1 96 ? 1.460 3.099 9.749 1.00 94.75 96 ILE A O 1
ATOM 711 N N . GLU A 1 97 ? 2.542 4.885 8.915 1.00 96.06 97 GLU A N 1
ATOM 712 C CA . GLU A 1 97 ? 1.376 5.729 8.746 1.00 96.06 97 GLU A CA 1
ATOM 713 C C . GLU A 1 97 ? 0.884 5.677 7.295 1.00 96.06 97 GLU A C 1
ATOM 715 O O . GLU A 1 97 ? 1.660 5.724 6.345 1.00 96.06 97 GLU A O 1
ATOM 720 N N . LEU A 1 98 ? -0.430 5.572 7.119 1.00 97.19 98 LEU A N 1
ATOM 721 C CA . LEU A 1 98 ? -1.120 5.555 5.841 1.00 97.19 98 LEU A CA 1
ATOM 722 C C . LEU A 1 98 ? -2.033 6.771 5.742 1.00 97.19 98 LEU A C 1
ATOM 724 O O . LEU A 1 98 ? -3.007 6.916 6.489 1.00 97.19 98 LEU A O 1
ATOM 728 N N . ARG A 1 99 ? -1.788 7.595 4.726 1.00 96.56 99 ARG A N 1
ATOM 729 C CA . ARG A 1 99 ? -2.664 8.700 4.340 1.00 96.56 99 ARG A CA 1
ATOM 730 C C . ARG A 1 99 ? -3.454 8.326 3.097 1.00 96.56 99 ARG A C 1
ATOM 732 O O . ARG A 1 99 ? -2.901 7.894 2.089 1.00 96.56 99 ARG A O 1
ATOM 739 N N . LYS A 1 100 ? -4.771 8.511 3.148 1.00 96.31 100 LYS A N 1
ATOM 740 C CA . LYS A 1 100 ? -5.640 8.313 1.982 1.00 96.31 100 LYS A CA 1
ATOM 741 C C . LYS A 1 100 ? -5.618 9.562 1.121 1.00 96.31 100 LYS A C 1
ATOM 743 O O . LYS A 1 100 ? -5.785 10.665 1.631 1.00 96.31 100 LYS A O 1
ATOM 748 N N . LEU A 1 101 ? -5.463 9.377 -0.181 1.00 95.56 101 LEU A N 1
ATOM 749 C CA . LEU A 1 101 ? -5.426 10.454 -1.159 1.00 95.56 101 LEU A CA 1
ATOM 750 C C . LEU A 1 101 ? -6.618 10.345 -2.130 1.00 95.56 101 LEU A C 1
ATOM 752 O O . LEU A 1 101 ? -7.183 9.261 -2.315 1.00 95.56 101 LEU A O 1
ATOM 756 N N . PRO A 1 102 ? -7.002 11.447 -2.803 1.00 93.06 102 PRO A N 1
ATOM 757 C CA . PRO A 1 102 ? -8.043 11.412 -3.825 1.00 93.06 102 PRO A CA 1
ATOM 758 C C . PRO A 1 102 ? -7.739 10.411 -4.949 1.00 93.06 102 PRO A C 1
ATOM 760 O O . PRO A 1 102 ? -6.583 10.233 -5.352 1.00 93.06 102 PRO A O 1
ATOM 763 N N . GLY A 1 103 ? -8.798 9.799 -5.487 1.00 91.94 103 GLY A N 1
ATOM 764 C CA . GLY A 1 103 ? -8.710 8.839 -6.593 1.00 91.94 103 GLY A CA 1
ATOM 765 C C . GLY A 1 103 ? -8.299 7.424 -6.174 1.00 91.94 103 GLY A C 1
ATOM 766 O O . GLY A 1 103 ? -7.749 6.692 -6.988 1.00 91.94 103 GLY A O 1
ATOM 767 N N . GLY A 1 104 ? -8.517 7.045 -4.908 1.00 93.19 104 GLY A N 1
ATOM 768 C CA . GLY A 1 104 ? -8.164 5.711 -4.402 1.00 93.19 104 GLY A CA 1
ATOM 769 C C . GLY A 1 104 ? -6.660 5.495 -4.215 1.00 93.19 104 GLY A C 1
ATOM 770 O O . GLY A 1 104 ? -6.215 4.355 -4.099 1.00 93.19 104 GLY A O 1
ATOM 771 N N . ARG A 1 105 ? -5.885 6.585 -4.200 1.00 96.50 105 ARG A N 1
ATOM 772 C CA . ARG A 1 105 ? -4.446 6.583 -3.937 1.00 96.50 105 ARG A CA 1
ATOM 773 C C . ARG A 1 105 ? -4.168 6.590 -2.436 1.00 96.50 105 ARG A C 1
ATOM 775 O O . ARG A 1 105 ? -5.026 6.969 -1.637 1.00 96.50 105 ARG A O 1
ATOM 782 N N . ILE A 1 106 ? -2.951 6.223 -2.068 1.00 97.38 106 ILE A N 1
ATOM 783 C CA . ILE A 1 106 ? -2.446 6.329 -0.695 1.00 97.38 106 ILE A CA 1
ATOM 784 C C . ILE A 1 106 ? -1.067 6.987 -0.694 1.00 97.38 106 ILE A C 1
ATOM 786 O O . ILE A 1 106 ? -0.451 7.108 -1.745 1.00 97.38 106 ILE A O 1
ATOM 790 N N . ALA A 1 107 ? -0.589 7.403 0.467 1.00 96.81 107 ALA A N 1
ATOM 791 C CA . ALA A 1 107 ? 0.825 7.634 0.734 1.00 96.81 107 ALA A CA 1
ATOM 792 C C . ALA A 1 107 ? 1.178 6.926 2.043 1.00 96.81 107 ALA A C 1
ATOM 794 O O . ALA A 1 107 ? 0.320 6.824 2.927 1.00 96.81 107 ALA A O 1
ATOM 795 N N . LEU A 1 108 ? 2.408 6.429 2.135 1.00 95.31 108 LEU A N 1
ATOM 796 C CA . LEU A 1 108 ? 2.947 5.793 3.332 1.00 95.31 108 LEU A CA 1
ATOM 797 C C . LEU A 1 108 ? 4.046 6.673 3.919 1.00 95.31 108 LEU A C 1
ATOM 799 O O . LEU A 1 108 ? 4.860 7.205 3.169 1.00 95.31 108 LEU A O 1
ATOM 803 N N . THR A 1 109 ? 4.078 6.792 5.240 1.00 88.94 109 THR A N 1
ATOM 804 C CA . THR A 1 109 ? 5.060 7.601 5.966 1.00 88.94 109 THR A CA 1
ATOM 805 C C . THR A 1 109 ? 5.646 6.746 7.092 1.00 88.94 109 THR A C 1
ATOM 807 O O . THR A 1 109 ? 4.906 6.169 7.887 1.00 88.94 109 THR A O 1
ATOM 810 N N . ILE A 1 110 ? 6.977 6.639 7.141 1.00 78.88 110 ILE A N 1
ATOM 811 C CA . ILE A 1 110 ? 7.728 6.085 8.290 1.00 78.88 110 ILE A CA 1
ATOM 812 C C . ILE A 1 110 ? 8.408 7.239 9.037 1.00 78.88 110 ILE A C 1
ATOM 814 O O . ILE A 1 110 ? 8.311 7.352 10.257 1.00 78.88 110 ILE A O 1
ATOM 818 N N . HIS A 1 111 ? 9.061 8.129 8.284 1.00 67.44 111 HIS A N 1
ATOM 819 C CA . HIS A 1 111 ? 9.731 9.328 8.796 1.00 67.44 111 HIS A CA 1
ATOM 820 C C . HIS A 1 111 ? 9.360 10.574 7.986 1.00 67.44 111 HIS A C 1
ATOM 822 O O . HIS A 1 111 ? 9.015 11.593 8.575 1.00 67.44 111 HIS A O 1
ATOM 828 N N . ASP A 1 112 ? 9.347 10.452 6.656 1.00 75.88 112 ASP A N 1
ATOM 829 C CA . ASP A 1 112 ? 8.938 11.499 5.718 1.00 75.88 112 ASP A CA 1
ATOM 830 C C . ASP A 1 112 ? 7.722 11.066 4.891 1.00 75.88 112 ASP A C 1
ATOM 832 O O . ASP A 1 112 ? 7.425 9.872 4.771 1.00 75.88 112 ASP A O 1
ATOM 836 N N . ASP A 1 113 ? 7.030 12.047 4.306 1.00 79.88 113 ASP A N 1
ATOM 837 C CA . ASP A 1 113 ? 5.916 11.814 3.387 1.00 79.88 113 ASP A CA 1
ATOM 838 C C . ASP A 1 113 ? 6.397 11.032 2.152 1.00 79.88 113 ASP A C 1
ATOM 840 O O . ASP A 1 113 ? 7.127 11.556 1.307 1.00 79.88 113 ASP A O 1
ATOM 844 N N . GLY A 1 114 ? 5.957 9.777 2.029 1.00 87.44 114 GLY A N 1
ATOM 845 C CA . GLY A 1 114 ? 6.231 8.948 0.859 1.00 87.44 114 GLY A CA 1
ATOM 846 C C . GLY A 1 114 ? 5.475 9.402 -0.397 1.00 87.44 114 GLY A C 1
ATOM 847 O O . GLY A 1 114 ? 4.521 10.192 -0.322 1.00 87.44 114 GLY A O 1
ATOM 848 N N . PRO A 1 115 ? 5.866 8.893 -1.582 1.00 93.31 115 PRO A N 1
ATOM 849 C CA . PRO A 1 115 ? 5.206 9.239 -2.832 1.00 93.31 115 PRO A CA 1
ATOM 850 C C . PRO A 1 115 ? 3.742 8.791 -2.827 1.00 93.31 115 PRO A C 1
ATOM 852 O O . PRO A 1 115 ? 3.327 7.875 -2.113 1.00 93.31 115 PRO A O 1
ATOM 855 N N . ALA A 1 116 ? 2.936 9.424 -3.679 1.00 96.31 116 ALA A N 1
ATOM 856 C CA . ALA A 1 116 ? 1.592 8.930 -3.926 1.00 96.31 116 ALA A CA 1
ATOM 857 C C . ALA A 1 116 ? 1.671 7.549 -4.590 1.00 96.31 116 ALA A C 1
ATOM 859 O O . ALA A 1 116 ? 2.346 7.367 -5.598 1.00 96.31 116 ALA A O 1
ATOM 860 N N . MET A 1 117 ? 0.913 6.595 -4.070 1.00 97.75 117 MET A N 1
ATOM 861 C CA . MET A 1 117 ? 0.835 5.237 -4.580 1.00 97.75 117 MET A CA 1
ATOM 862 C C . MET A 1 117 ? -0.548 4.976 -5.169 1.00 97.75 117 MET A C 1
ATOM 864 O O . MET A 1 117 ? -1.579 5.397 -4.634 1.00 97.75 117 MET A O 1
ATOM 868 N N . ARG A 1 118 ? -0.573 4.254 -6.284 1.00 96.81 118 ARG A N 1
ATOM 869 C CA . ARG A 1 118 ? -1.769 3.793 -6.989 1.00 96.81 118 ARG A CA 1
ATOM 870 C C . ARG A 1 118 ? -1.827 2.276 -6.967 1.00 96.81 118 ARG A C 1
ATOM 872 O O . ARG A 1 118 ? -0.810 1.596 -6.905 1.00 96.81 118 ARG A O 1
ATOM 879 N N . ILE A 1 119 ? -3.030 1.747 -7.084 1.00 96.00 119 ILE A N 1
ATOM 880 C CA . ILE A 1 119 ? -3.241 0.310 -7.174 1.00 96.00 119 ILE A CA 1
ATOM 881 C C . ILE A 1 119 ? -2.849 -0.238 -8.559 1.00 96.00 119 ILE A C 1
ATOM 883 O O . ILE A 1 119 ? -3.145 0.353 -9.601 1.00 96.00 119 ILE A O 1
ATOM 887 N N . CYS A 1 120 ? -2.174 -1.381 -8.552 1.00 94.75 120 CYS A N 1
ATOM 888 C CA . CYS A 1 120 ? -1.833 -2.229 -9.685 1.00 94.75 120 CYS A CA 1
ATOM 889 C C . CYS A 1 120 ? -2.635 -3.529 -9.603 1.00 94.75 120 CYS A C 1
ATOM 891 O O . CYS A 1 120 ? -2.891 -4.057 -8.514 1.00 94.75 120 CYS A O 1
ATOM 893 N N . ARG A 1 121 ? -3.012 -4.079 -10.762 1.00 91.12 121 ARG A N 1
ATOM 894 C CA . ARG A 1 121 ? -3.658 -5.392 -10.799 1.00 91.12 121 ARG A CA 1
ATOM 895 C C . ARG A 1 121 ? -2.650 -6.494 -10.445 1.00 91.12 121 ARG A C 1
ATOM 897 O O . ARG A 1 121 ? -1.472 -6.363 -10.787 1.00 91.12 121 ARG A O 1
ATOM 904 N N . PRO A 1 122 ? -3.093 -7.613 -9.844 1.00 92.44 122 PRO A N 1
ATOM 905 C CA . PRO A 1 122 ? -2.197 -8.711 -9.481 1.00 92.44 122 PRO A CA 1
ATOM 906 C C . PRO A 1 122 ? -1.368 -9.259 -10.654 1.00 92.44 122 PRO A C 1
ATOM 908 O O . PRO A 1 122 ? -0.204 -9.609 -10.475 1.00 92.44 122 PRO A O 1
ATOM 911 N N . ASP A 1 123 ? -1.940 -9.315 -11.861 1.00 93.31 123 ASP A N 1
ATOM 912 C CA . ASP A 1 123 ? -1.274 -9.808 -13.074 1.00 93.31 123 ASP A CA 1
ATOM 913 C C . ASP A 1 123 ? -0.165 -8.874 -13.582 1.00 93.31 123 ASP A C 1
ATOM 915 O O . ASP A 1 123 ? 0.748 -9.330 -14.268 1.00 93.31 123 ASP A O 1
ATOM 919 N N . GLN A 1 124 ? -0.212 -7.594 -13.206 1.00 94.94 124 GLN A N 1
ATOM 920 C CA . GLN A 1 124 ? 0.767 -6.580 -13.598 1.00 94.94 124 GLN A CA 1
ATOM 921 C C . GLN A 1 124 ? 1.960 -6.491 -12.644 1.00 94.94 124 GLN A C 1
ATOM 923 O O . GLN A 1 124 ? 2.970 -5.900 -13.003 1.00 94.94 124 GLN A O 1
ATOM 928 N N . VAL A 1 125 ? 1.846 -7.045 -11.436 1.00 95.94 125 VAL A N 1
ATOM 929 C CA . VAL A 1 125 ? 2.909 -7.030 -10.421 1.00 95.94 125 VAL A CA 1
ATOM 930 C C . VAL A 1 125 ? 3.861 -8.206 -10.656 1.00 95.94 125 VAL A C 1
ATOM 932 O O . VAL A 1 125 ? 3.375 -9.299 -10.969 1.00 95.94 125 VAL A O 1
ATOM 935 N N . PRO A 1 126 ? 5.191 -8.063 -10.493 1.00 96.12 126 PRO A N 1
ATOM 936 C CA . PRO A 1 126 ? 6.116 -9.184 -10.638 1.00 96.12 126 PRO A CA 1
ATOM 937 C C . PRO A 1 126 ? 5.758 -10.352 -9.718 1.00 96.12 126 PRO A C 1
ATOM 939 O O . PRO A 1 126 ? 5.426 -10.164 -8.550 1.00 96.12 126 PRO A O 1
ATOM 942 N N . ALA A 1 127 ? 5.863 -11.583 -10.225 1.00 95.44 127 ALA A N 1
ATOM 943 C CA . ALA A 1 127 ? 5.399 -12.778 -9.514 1.00 95.44 127 ALA A CA 1
ATOM 944 C C . ALA A 1 127 ? 6.026 -12.964 -8.119 1.00 95.44 127 ALA A C 1
ATOM 946 O O . ALA A 1 127 ? 5.367 -13.490 -7.224 1.00 95.44 127 ALA A O 1
ATOM 947 N N . ARG A 1 128 ? 7.270 -12.507 -7.920 1.00 94.12 128 ARG A N 1
ATOM 948 C CA . ARG A 1 128 ? 7.969 -12.560 -6.623 1.00 94.12 128 ARG A CA 1
ATOM 949 C C . ARG A 1 128 ? 7.357 -11.656 -5.545 1.00 94.12 128 ARG A C 1
ATOM 951 O O . ARG A 1 128 ? 7.577 -11.904 -4.367 1.00 94.12 128 ARG A O 1
ATOM 958 N N . PHE A 1 129 ? 6.568 -10.657 -5.939 1.00 96.00 129 PHE A N 1
ATOM 959 C CA . PHE A 1 129 ? 5.912 -9.710 -5.035 1.00 96.00 129 PHE A CA 1
ATOM 960 C C . PHE A 1 129 ? 4.396 -9.909 -4.936 1.00 96.00 129 PHE A C 1
ATOM 962 O O . PHE A 1 129 ? 3.689 -9.063 -4.396 1.00 96.00 129 PHE A O 1
ATOM 969 N N . ARG A 1 130 ? 3.866 -11.015 -5.465 1.00 95.12 130 ARG A N 1
ATOM 970 C CA . ARG A 1 130 ? 2.447 -11.350 -5.314 1.00 95.12 130 ARG A CA 1
ATOM 971 C C . ARG A 1 130 ? 2.237 -12.066 -3.985 1.00 95.12 130 ARG A C 1
ATOM 973 O O . ARG A 1 130 ? 2.942 -13.031 -3.688 1.00 95.12 130 ARG A O 1
ATOM 980 N N . ALA A 1 131 ? 1.256 -11.611 -3.213 1.00 91.25 131 ALA A N 1
ATOM 981 C CA . ALA A 1 131 ? 0.824 -12.288 -2.001 1.00 91.25 131 ALA A CA 1
ATOM 982 C C . ALA A 1 131 ? 0.328 -13.700 -2.345 1.00 91.25 131 ALA A C 1
ATOM 984 O O . ALA A 1 131 ? -0.390 -13.888 -3.333 1.00 91.25 131 ALA A O 1
ATOM 985 N N . ARG A 1 132 ? 0.740 -14.679 -1.537 1.00 80.25 132 ARG A N 1
ATOM 986 C CA . ARG A 1 132 ? 0.326 -16.082 -1.640 1.00 80.25 132 ARG A CA 1
ATOM 987 C C . ARG A 1 132 ? -0.679 -16.449 -0.549 1.00 80.25 132 ARG A C 1
ATOM 989 O O . ARG A 1 132 ? -0.760 -15.738 0.487 1.00 80.25 132 ARG A O 1
#

pLDDT: m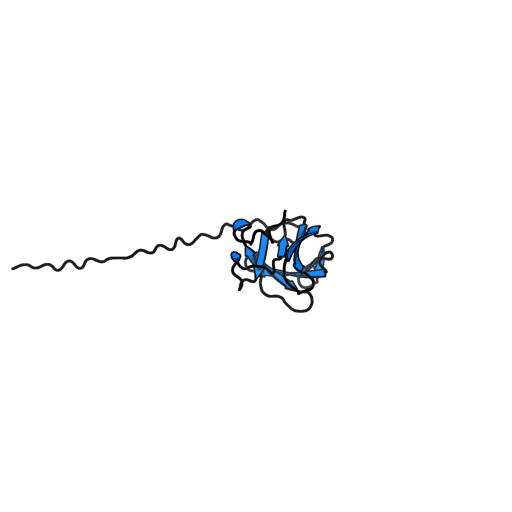ean 86.64, std 17.35, range [39.53, 98.31]

Foldseek 3Di:
DDDDDDDDDDDPPPPPPPPPPDDFAQQAPDQRFTFAWWAFPVDFQLRGLAIWGDDNFKIWGFDADPVRGGQAIDIDGQPDWDADPVGWIQRPVVCWIWAADPPRWIWIDNPDTHHIIDGDHQVSHPPRHRDD